Protein 5F9Q (pdb70)

B-factor: mean 35.07, std 14.52, range [15.56, 107.48]

Foldseek 3Di:
DKFWKAFADPVFCVVDVLWAFPVLLVVLCPQPQFPAKWFWAWDKWKDDDPFIDIEIEIATAPRVVPDPWAFDDFDDDDNVCLVVQDLEDEWEPCCCRHPNPDDQAQPWMADPNRTHGYGTYTDDPGTYYTHNVCCVGVVDRTTNIMMTDGPDPVCCVVSQARSQVVRCVVVVTDRGMHTD

N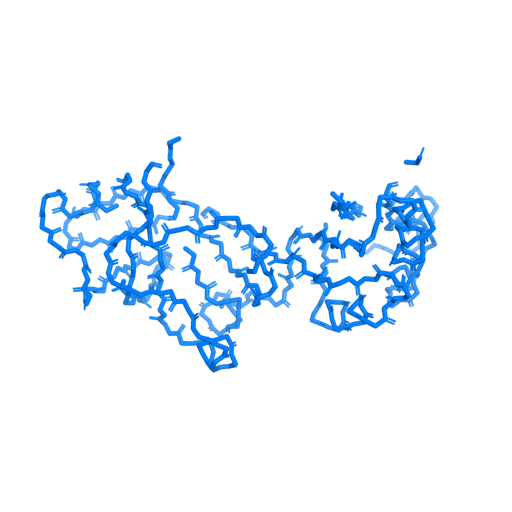earest PDB structures (foldseek):
  5f9q-assembly1_A  TM=1.002E+00  e=6.510E-38  Bacillus amyloliquefaciens
  3ftj-assembly1_A  TM=8.272E-01  e=1.492E-13  Aggregatibacter actinomycetemcomitans
  5c59-assembly4_D  TM=5.431E-01  e=1.310E-11  Escherichia coli 536
  5lj7-assembly1_B  TM=6.815E-01  e=2.067E-10  Aggregatibacter actinomycetemcomitans
  5c59-assembly6_F  TM=6.128E-01  e=1.929E-08  Escherichia coli 536

Secondary structure (DSSP, 8-state):
-EEEEB---HHHHTT----B-HHHHHHHHTSTTEEEEEEEEEE--EEETTEEE---EEEE-TT---S---EEEE-PPPHHHHHHT-SEEEE----HHHHTTS--TTPEEEETTEEEEEEEEE-------EE---TTTT---SBSEEEEEESSGGGHHHHHHHHHHHHHHHHT-SS-SB--

Structure (mmCIF, N/CA/C/O backbone):
data_5F9Q
#
_entry.id   5F9Q
#
_cell.length_a   44.169
_cell.length_b   46.147
_cell.length_c   87.543
_cell.angle_alpha   90.00
_cell.angle_beta   90.00
_cell.angle_gamma   90.00
#
_symmetry.space_group_name_H-M   'P 21 21 21'
#
loop_
_entity.id
_entity.type
_entity.pdbx_description
1 polymer 'Macrolide export ATP-binding/permease protein YknZ'
2 water water
#
loop_
_atom_site.group_PDB
_atom_site.id
_atom_site.type_symbol
_atom_site.label_atom_id
_atom_site.label_alt_id
_atom_site.label_comp_id
_atom_site.label_asym_id
_atom_site.label_entity_id
_atom_site.label_seq_id
_atom_site.pdbx_PDB_ins_code
_atom_site.Cartn_x
_atom_site.Cartn_y
_atom_site.Cartn_z
_atom_site.occupancy
_atom_site.B_iso_or_equiv
_atom_site.auth_seq_id
_atom_site.auth_comp_id
_atom_site.auth_asym_id
_atom_site.auth_atom_id
_atom_site.pdbx_PDB_model_num
ATOM 1 N N . ASN A 1 1 ? 43.013 7.734 20.867 1.00 41.40 16 ASN A N 1
ATOM 2 C CA . ASN A 1 1 ? 43.619 8.633 21.837 1.00 38.12 16 ASN A CA 1
ATOM 3 C C . ASN A 1 1 ? 42.656 9.683 22.321 1.00 35.23 16 ASN A C 1
ATOM 4 O O . ASN A 1 1 ? 43.039 10.810 22.557 1.00 31.86 16 ASN A O 1
ATOM 9 N N . THR A 1 2 ? 41.399 9.317 22.449 1.00 28.39 17 THR A N 1
ATOM 10 C CA . THR A 1 2 ? 40.429 10.217 23.008 1.00 34.84 17 THR A CA 1
ATOM 11 C C . THR A 1 2 ? 39.936 9.640 24.320 1.00 36.31 17 THR A C 1
ATOM 12 O O . THR A 1 2 ? 39.936 8.427 24.487 1.00 35.13 17 THR A O 1
ATOM 16 N N . ILE A 1 3 ? 39.524 10.482 25.262 1.00 31.45 18 ILE A N 1
ATOM 17 C CA . ILE A 1 3 ? 38.851 9.929 26.421 1.00 27.70 18 ILE A CA 1
ATOM 18 C C . ILE A 1 3 ? 37.699 10.823 26.814 1.00 24.88 18 ILE A C 1
ATOM 19 O O . ILE A 1 3 ? 37.790 12.041 26.759 1.00 27.78 18 ILE A O 1
ATOM 24 N N . GLU A 1 4 ? 36.574 10.199 27.129 1.00 21.13 19 GLU A N 1
ATOM 25 C CA . GLU A 1 4 ? 35.383 10.942 27.444 1.00 20.31 19 GLU A CA 1
ATOM 26 C C . GLU A 1 4 ? 35.335 11.305 28.927 1.00 18.95 19 GLU A C 1
ATOM 27 O O . GLU A 1 4 ? 35.809 10.558 29.792 1.00 21.46 19 GLU A O 1
ATOM 33 N N . LEU A 1 5 ? 34.731 12.452 29.202 1.00 18.10 20 LEU A N 1
ATOM 34 C CA . LEU A 1 5 ? 34.548 12.932 30.552 1.00 19.29 20 LEU A CA 1
ATOM 35 C C . LEU A 1 5 ? 33.075 12.772 30.895 1.00 23.83 20 LEU A C 1
ATOM 36 O O . LEU A 1 5 ? 32.230 12.985 30.050 1.00 24.22 20 LEU A O 1
ATOM 41 N N . PHE A 1 6 ? 32.775 12.351 32.114 1.00 20.85 21 PHE A N 1
ATOM 42 C CA . PHE A 1 6 ? 31.398 12.137 32.514 1.00 20.39 21 PHE A CA 1
ATOM 43 C C . PHE A 1 6 ? 31.140 12.899 33.780 1.00 24.48 21 PHE A C 1
ATOM 44 O O . PHE A 1 6 ? 32.061 13.245 34.498 1.00 23.70 21 PHE A O 1
ATOM 52 N N . TYR A 1 7 ? 29.874 13.124 34.075 1.00 33.07 22 TYR A N 1
ATOM 53 C CA . TYR A 1 7 ? 29.502 13.810 35.294 1.00 30.58 22 TYR A CA 1
ATOM 54 C C . TYR A 1 7 ? 28.629 12.900 36.147 1.00 34.06 22 TYR A C 1
ATOM 55 O O . TYR A 1 7 ? 27.464 12.708 35.810 1.00 33.30 22 TYR A O 1
ATOM 72 N N . PRO A 1 9 ? 27.858 12.746 40.168 1.00 36.79 24 PRO A N 1
ATOM 73 C CA . PRO A 1 9 ? 28.060 13.222 41.540 1.00 39.96 24 PRO A CA 1
ATOM 74 C C . PRO A 1 9 ? 27.801 12.118 42.558 1.00 42.99 24 PRO A C 1
ATOM 75 O O . PRO A 1 9 ? 26.848 11.353 42.385 1.00 40.12 24 PRO A O 1
ATOM 79 N N . SER A 1 10 ? 28.646 12.033 43.587 1.00 45.51 25 SER A N 1
ATOM 80 C CA . SER A 1 10 ? 28.433 11.083 44.681 1.00 42.44 25 SER A CA 1
ATOM 81 C C . SER A 1 10 ? 27.344 11.585 45.624 1.00 44.03 25 SER A C 1
ATOM 82 O O . SER A 1 10 ? 26.848 12.704 45.478 1.00 42.78 25 SER A O 1
ATOM 85 N N . ASP A 1 11 ? 26.963 10.755 46.585 1.00 45.56 26 ASP A N 1
ATOM 86 C CA . ASP A 1 11 ? 25.980 11.161 47.579 1.00 50.32 26 ASP A CA 1
ATOM 87 C C . ASP A 1 11 ? 26.545 12.306 48.416 1.00 45.97 26 ASP A C 1
ATOM 88 O O . ASP A 1 11 ? 25.831 13.250 48.767 1.00 40.09 26 ASP A O 1
ATOM 93 N N . GLU A 1 12 ? 27.837 12.210 48.719 1.00 51.07 27 GLU A N 1
ATOM 94 C CA . GLU A 1 12 ? 28.560 13.277 49.394 1.00 56.81 27 GLU A CA 1
ATOM 95 C C . GLU A 1 12 ? 28.518 14.558 48.565 1.00 57.49 27 GLU A C 1
ATOM 96 O O . GLU A 1 12 ? 28.580 15.661 49.109 1.00 54.19 27 GLU A O 1
ATOM 102 N N . GLU A 1 13 ? 28.400 14.402 47.248 1.00 60.43 28 GLU A N 1
ATOM 103 C CA . GLU A 1 13 ? 28.371 15.541 46.336 1.00 61.03 28 GLU A CA 1
ATOM 104 C C . GLU A 1 13 ? 26.954 16.129 46.189 1.00 59.90 28 GLU A C 1
ATOM 105 O O . GLU A 1 13 ? 26.769 17.349 46.187 1.00 54.97 28 GLU A O 1
ATOM 111 N N . LEU A 1 14 ? 25.958 15.253 46.083 1.00 57.96 29 LEU A N 1
ATOM 112 C CA . LEU A 1 14 ? 24.573 15.674 45.890 1.00 59.95 29 LEU A CA 1
ATOM 113 C C . LEU A 1 14 ? 23.988 16.381 47.121 1.00 62.48 29 LEU A C 1
ATOM 114 O O . LEU A 1 14 ? 23.256 17.368 46.984 1.00 61.80 29 LEU A O 1
ATOM 119 N N . THR A 1 15 ?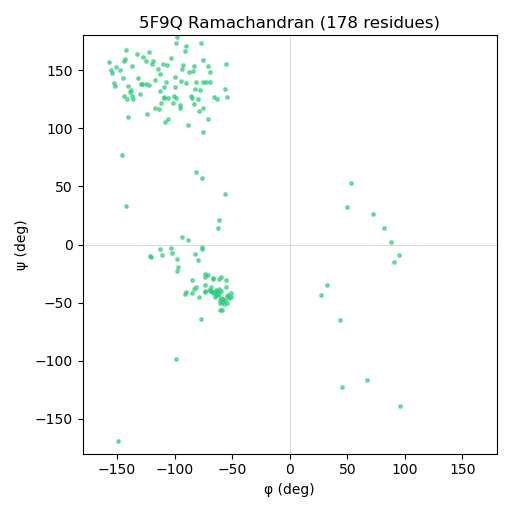 24.306 15.884 48.318 1.00 62.79 30 THR A N 1
ATOM 120 C CA . THR A 1 15 ? 23.773 16.467 49.557 1.00 66.18 30 THR A CA 1
ATOM 121 C C . THR A 1 15 ? 24.474 17.782 49.925 1.00 65.14 30 THR A C 1
ATOM 122 O O . THR A 1 15 ? 24.108 18.445 50.901 1.00 60.44 30 THR A O 1
ATOM 126 N N . ALA A 1 16 ? 25.482 18.154 49.143 1.00 69.83 31 ALA A N 1
ATOM 127 C CA . ALA A 1 16 ? 26.102 19.462 49.290 1.00 70.68 31 ALA A CA 1
ATOM 128 C C . ALA A 1 16 ? 25.514 20.454 48.287 1.00 73.19 31 ALA A C 1
ATOM 129 O O . ALA A 1 16 ? 25.616 21.664 48.492 1.00 74.66 31 ALA A O 1
ATOM 131 N N . ASN A 1 17 ? 24.882 19.938 47.225 1.00 82.37 32 ASN A N 1
ATOM 132 C CA . ASN A 1 17 ? 24.408 20.767 46.103 1.00 83.33 32 ASN A CA 1
ATOM 133 C C . ASN A 1 17 ? 23.106 20.323 45.410 1.00 83.52 32 ASN A C 1
ATOM 134 O O . ASN A 1 17 ? 23.149 19.758 44.311 1.00 82.70 32 ASN A O 1
ATOM 139 N N . PRO A 1 18 ? 21.944 20.584 46.036 1.00 78.09 33 PRO A N 1
ATOM 140 C CA . PRO A 1 18 ? 20.679 20.383 45.314 1.00 78.57 33 PRO A CA 1
ATOM 141 C C . PRO A 1 18 ? 20.398 21.492 44.285 1.00 78.43 33 PRO A C 1
ATOM 142 O O . PRO A 1 18 ? 20.698 21.364 43.090 1.00 76.56 33 PRO A O 1
ATOM 146 N N . ALA A 1 24 ? 24.618 16.049 33.514 1.00 59.64 39 ALA A N 1
ATOM 147 C CA . ALA A 1 24 ? 25.854 16.199 32.744 1.00 58.78 39 ALA A CA 1
ATOM 148 C C . ALA A 1 24 ? 25.900 17.546 32.035 1.00 53.59 39 ALA A C 1
ATOM 149 O O . ALA A 1 24 ? 25.194 17.782 31.050 1.00 56.94 39 ALA A O 1
ATOM 151 N N . SER A 1 25 ? 26.751 18.424 32.541 1.00 32.29 40 SER A N 1
ATOM 152 C CA . SER A 1 25 ? 26.810 19.771 32.042 1.00 35.76 40 SER A CA 1
ATOM 153 C C . SER A 1 25 ? 28.264 20.191 31.890 1.00 31.67 40 SER A C 1
ATOM 154 O O . SER A 1 25 ? 29.049 20.038 32.819 1.00 30.36 40 SER A O 1
ATOM 157 N N . PHE A 1 26 ? 28.629 20.689 30.715 1.00 26.10 41 PHE A N 1
ATOM 158 C CA . PHE A 1 26 ? 29.968 21.247 30.515 1.00 23.66 41 PHE A CA 1
ATOM 159 C C . PHE A 1 26 ? 29.788 22.602 29.875 1.00 26.62 41 PHE A C 1
ATOM 160 O O . PHE A 1 26 ? 29.064 22.721 28.895 1.00 27.18 41 PHE A O 1
ATOM 168 N N . THR A 1 27 ? 30.431 23.619 30.440 1.00 30.57 42 THR A N 1
ATOM 169 C CA . THR A 1 27 ? 30.260 25.006 29.999 1.00 27.26 42 THR A CA 1
ATOM 170 C C . THR A 1 27 ? 31.269 25.372 28.920 1.00 29.10 42 THR A C 1
ATOM 171 O O . THR A 1 27 ? 32.202 24.620 28.664 1.00 28.78 42 THR A O 1
ATOM 175 N N . GLU A 1 28 ? 31.100 26.534 28.300 1.00 29.68 43 GLU A N 1
ATOM 176 C CA . GLU A 1 28 ? 32.111 27.044 27.380 1.00 33.60 43 GLU A CA 1
ATOM 177 C C . GLU A 1 28 ? 33.436 27.265 28.110 1.00 28.08 43 GLU A C 1
ATOM 178 O O . GLU A 1 28 ? 34.494 26.932 27.587 1.00 27.04 43 GLU A O 1
ATOM 184 N N . GLU A 1 29 ? 33.368 27.810 29.319 1.00 24.26 44 GLU A N 1
ATOM 185 C CA . GLU A 1 29 ? 34.566 27.965 30.138 1.00 27.36 44 GLU A CA 1
ATOM 186 C C . GLU A 1 29 ? 35.275 26.621 30.257 1.00 28.79 44 GLU A C 1
ATOM 187 O O . GLU A 1 29 ? 36.490 26.547 30.101 1.00 30.99 44 GLU A O 1
ATOM 193 N N . ASP A 1 30 ? 34.505 25.558 30.491 1.00 27.16 45 ASP A N 1
ATOM 194 C CA . ASP A 1 30 ? 35.066 24.212 30.603 1.00 20.08 45 ASP A CA 1
ATOM 195 C C . ASP A 1 30 ? 35.818 23.791 29.328 1.00 23.63 45 ASP A C 1
ATOM 196 O O . ASP A 1 30 ? 37.001 23.431 29.372 1.00 25.24 45 ASP A O 1
ATOM 201 N N . ILE A 1 31 ? 35.121 23.826 28.200 1.00 28.58 46 ILE A N 1
ATOM 202 C CA . ILE A 1 31 ? 35.710 23.485 26.907 1.00 26.78 46 ILE A CA 1
ATOM 203 C C . ILE A 1 31 ? 37.014 24.263 26.663 1.00 25.55 46 ILE A C 1
ATOM 204 O O . ILE A 1 31 ? 37.998 23.691 26.187 1.00 26.79 46 ILE A O 1
ATOM 209 N N . ASN A 1 32 ? 37.033 25.547 27.020 1.00 24.91 47 ASN A N 1
ATOM 210 C CA . ASN A 1 32 ? 38.210 26.383 26.789 1.00 25.09 47 ASN A CA 1
ATOM 211 C C . ASN A 1 32 ? 39.326 26.038 27.753 1.00 25.90 47 ASN A C 1
ATOM 212 O O . ASN A 1 32 ? 40.490 26.007 27.363 1.00 27.03 47 ASN A O 1
ATOM 217 N N . GLY A 1 33 ? 38.980 25.784 29.014 1.00 23.11 48 GLY A N 1
ATOM 218 C CA . GLY A 1 33 ? 39.970 25.325 29.989 1.00 23.97 48 GLY A CA 1
ATOM 219 C C . GLY A 1 33 ? 40.681 24.034 29.593 1.00 32.09 48 GLY A C 1
ATOM 220 O O . GLY A 1 33 ? 41.908 23.932 29.684 1.00 30.08 48 GLY A O 1
ATOM 221 N N . LEU A 1 34 ? 39.898 23.049 29.152 1.00 27.14 49 LEU A N 1
ATOM 222 C CA . LEU A 1 34 ? 40.410 21.748 28.763 1.00 24.39 49 LEU A CA 1
ATOM 223 C C . LEU A 1 34 ? 41.498 21.836 27.690 1.00 25.38 49 LEU A C 1
ATOM 224 O O . LEU A 1 34 ? 42.452 21.067 27.689 1.00 23.15 49 LEU A O 1
ATOM 229 N N . LYS A 1 35 ? 41.332 22.785 26.773 1.00 28.15 50 LYS A N 1
ATOM 230 C CA . LYS A 1 35 ? 42.237 22.940 25.641 1.00 31.76 50 LYS A CA 1
ATOM 231 C C . LYS A 1 35 ? 43.644 23.243 26.145 1.00 34.26 50 LYS A C 1
ATOM 232 O O . LYS A 1 35 ? 44.637 22.871 25.525 1.00 35.78 50 LYS A O 1
ATOM 238 N N . GLY A 1 36 ? 43.721 23.901 27.298 1.00 28.46 51 GLY A N 1
ATOM 239 C CA . GLY A 1 36 ? 45.001 24.232 27.889 1.00 32.69 51 GLY A CA 1
ATOM 240 C C . GLY A 1 36 ? 45.523 23.227 28.902 1.00 31.53 51 GLY A C 1
ATOM 241 O O . GLY A 1 36 ? 46.529 23.484 29.554 1.00 32.41 51 GLY A O 1
ATOM 242 N N . VAL A 1 37 ? 44.845 22.092 29.053 1.00 23.97 52 VAL A N 1
ATOM 243 C CA . VAL A 1 37 ? 45.335 21.068 29.953 1.00 22.45 52 VAL A CA 1
ATOM 244 C C . VAL A 1 37 ? 46.502 20.374 29.266 1.00 28.42 52 VAL A C 1
ATOM 245 O O . VAL A 1 37 ? 46.463 20.139 28.059 1.00 29.61 52 VAL A O 1
ATOM 249 N N . ASP A 1 38 ? 47.543 20.069 30.032 1.00 31.30 53 ASP A N 1
ATOM 250 C CA . ASP A 1 38 ? 48.715 19.384 29.502 1.00 35.67 53 ASP A CA 1
ATOM 251 C C . ASP A 1 38 ? 48.314 18.076 28.793 1.00 33.60 53 ASP A C 1
ATOM 252 O O . ASP A 1 38 ? 47.608 17.248 29.362 1.00 28.98 53 ASP A O 1
ATOM 257 N N . GLY A 1 39 ? 48.753 17.912 27.549 1.00 26.38 54 GLY A N 1
ATOM 258 C CA . GLY A 1 39 ? 48.526 16.687 26.803 1.00 29.43 54 GLY A CA 1
ATOM 259 C C . GLY A 1 39 ? 47.297 16.732 25.908 1.00 29.71 54 GLY A C 1
ATOM 260 O O . GLY A 1 39 ? 47.067 15.824 25.091 1.00 28.63 54 GLY A O 1
ATOM 261 N N . VAL A 1 40 ? 46.505 17.789 26.057 1.00 26.65 55 VAL A N 1
ATOM 262 C CA . VAL A 1 40 ? 45.294 17.924 25.264 1.00 23.11 55 VAL A CA 1
ATOM 263 C C . VAL A 1 40 ? 45.640 18.522 23.907 1.00 27.51 55 VAL A C 1
ATOM 264 O O . VAL A 1 40 ? 46.198 19.620 23.809 1.00 25.79 55 VAL A O 1
ATOM 268 N N . LYS A 1 41 ? 45.315 17.767 22.869 1.00 27.93 56 LYS A N 1
ATOM 269 C CA . LYS A 1 41 ? 45.492 18.200 21.496 1.00 29.52 56 LYS A CA 1
ATOM 270 C C . LYS A 1 41 ? 44.238 18.905 21.028 1.00 30.53 56 LYS A C 1
ATOM 271 O O . LYS A 1 41 ? 44.294 19.932 20.342 1.00 31.74 56 LYS A O 1
ATOM 277 N N . GLN A 1 42 ? 43.095 18.345 21.409 1.00 29.99 57 GLN A N 1
ATOM 278 C CA . GLN A 1 42 ? 41.819 18.853 20.936 1.00 32.65 57 GLN A CA 1
ATOM 279 C C . GLN A 1 42 ? 40.684 18.525 21.903 1.00 31.59 57 GLN A C 1
ATOM 280 O O . GLN A 1 42 ? 40.747 17.532 22.615 1.00 29.56 57 GLN A O 1
ATOM 286 N N . VAL A 1 43 ? 39.666 19.382 21.933 1.00 23.04 58 VAL A N 1
ATOM 287 C CA . VAL A 1 43 ? 38.465 19.157 22.718 1.00 19.62 58 VAL A CA 1
ATOM 288 C C . VAL A 1 43 ? 37.266 18.847 21.808 1.00 22.71 58 VAL A C 1
ATOM 289 O O . VAL A 1 43 ? 36.946 19.606 20.892 1.00 28.32 58 VAL A O 1
ATOM 293 N N . VAL A 1 44 ? 36.602 17.730 22.082 1.00 27.50 59 VAL A N 1
ATOM 294 C CA . VAL A 1 44 ? 35.479 17.262 21.282 1.00 26.67 59 VAL A CA 1
ATOM 295 C C . VAL A 1 44 ? 34.185 17.454 22.068 1.00 23.61 59 VAL A C 1
ATOM 296 O O . VAL A 1 44 ? 33.905 16.719 23.014 1.00 27.22 59 VAL A O 1
ATOM 300 N N . ALA A 1 45 ? 33.399 18.448 21.678 1.00 22.22 60 ALA A N 1
ATOM 301 C CA . ALA A 1 45 ? 32.258 18.844 22.485 1.00 20.53 60 ALA A CA 1
ATOM 302 C C . ALA A 1 45 ? 30.967 18.922 21.685 1.00 21.07 60 ALA A C 1
ATOM 303 O O . ALA A 1 45 ? 30.959 19.389 20.555 1.00 19.93 60 ALA A O 1
ATOM 305 N N . SER A 1 46 ? 29.877 18.437 22.276 1.00 22.59 61 SER A N 1
ATOM 306 C CA . SER A 1 46 ? 28.572 18.514 21.638 1.00 20.94 61 SER A CA 1
ATOM 307 C C . SER A 1 46 ? 27.402 18.593 22.625 1.00 20.26 61 SER A C 1
ATOM 308 O O . SER A 1 46 ? 27.465 18.157 23.778 1.00 25.92 61 SER A O 1
ATOM 311 N N . ALA A 1 47 ? 26.340 19.209 22.138 1.00 21.00 62 ALA A N 1
ATOM 312 C CA . ALA A 1 47 ? 25.093 19.280 22.838 1.00 24.29 62 ALA A CA 1
ATOM 313 C C . ALA A 1 47 ? 24.130 18.550 21.946 1.00 25.04 62 ALA A C 1
ATOM 314 O O . ALA A 1 47 ? 23.929 18.955 20.800 1.00 18.58 62 ALA A O 1
ATOM 316 N N . VAL A 1 48 ? 23.585 17.451 22.460 1.00 20.28 63 VAL A N 1
ATOM 317 C CA . VAL A 1 48 ? 22.786 16.535 21.660 1.00 27.44 63 VAL A CA 1
ATOM 318 C C . VAL A 1 48 ? 21.340 16.657 22.089 1.00 27.28 63 VAL A C 1
ATOM 319 O O . VAL A 1 48 ? 21.036 16.561 23.272 1.00 26.07 63 VAL A O 1
ATOM 323 N N . LYS A 1 49 ? 20.442 16.888 21.144 1.00 28.47 64 LYS A N 1
ATOM 324 C CA . LYS A 1 49 ? 19.041 16.991 21.503 1.00 29.90 64 LYS A CA 1
ATOM 325 C C . LYS A 1 49 ? 18.153 16.408 20.422 1.00 33.69 64 LYS A C 1
ATOM 326 O O . LYS A 1 49 ? 18.440 16.538 19.236 1.00 32.14 64 LYS A O 1
ATOM 332 N N . SER A 1 50 ? 17.075 15.758 20.846 1.00 35.81 65 SER A N 1
ATOM 333 C CA . SER A 1 50 ? 16.106 15.171 19.932 1.00 36.70 65 SER A CA 1
ATOM 334 C C . SER A 1 50 ? 14.985 16.155 19.674 1.00 30.55 65 SER A C 1
ATOM 335 O O . SER A 1 50 ? 14.556 16.852 20.581 1.00 37.34 65 SER A O 1
ATOM 346 N N . THR A 1 52 ? 11.778 17.366 16.295 1.00 31.07 67 THR A N 1
ATOM 347 C CA . THR A 1 52 ? 11.229 17.172 14.949 1.00 30.15 67 THR A CA 1
ATOM 348 C C . THR A 1 52 ? 11.872 18.159 13.983 1.00 32.63 67 THR A C 1
ATOM 349 O O . THR A 1 52 ? 12.153 19.292 14.366 1.00 35.61 67 THR A O 1
ATOM 353 N N . ALA A 1 53 ? 12.168 17.718 12.759 1.00 25.28 68 ALA A N 1
ATOM 354 C CA . ALA A 1 53 ? 12.613 18.628 11.714 1.00 26.68 68 ALA A CA 1
ATOM 355 C C . ALA A 1 53 ? 11.555 18.691 10.651 1.00 30.31 68 ALA A C 1
ATOM 356 O O . ALA A 1 53 ? 10.868 17.713 10.389 1.00 30.02 68 ALA A O 1
ATOM 358 N N . ARG A 1 54 ? 11.405 19.848 10.031 1.00 36.44 69 ARG A N 1
ATOM 359 C CA 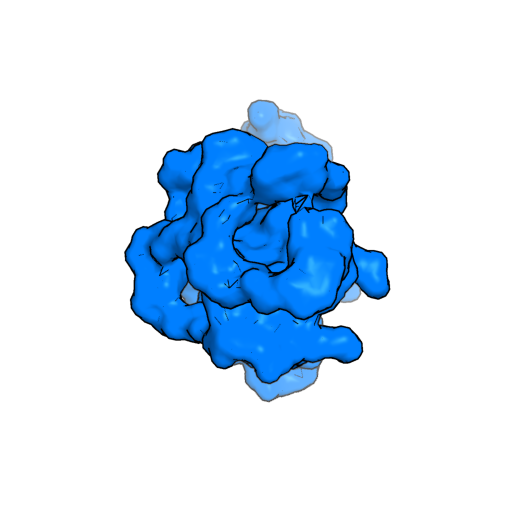. ARG A 1 54 ? 10.311 20.020 9.092 1.00 37.85 69 ARG A CA 1
ATOM 360 C C . ARG A 1 54 ? 10.733 20.758 7.838 1.00 37.65 69 ARG A C 1
ATOM 361 O O . ARG A 1 54 ? 11.401 21.781 7.911 1.00 39.56 69 ARG A O 1
ATOM 369 N N . TYR A 1 55 ? 10.354 20.226 6.686 1.00 31.98 70 TYR A N 1
ATOM 370 C CA . TYR A 1 55 ? 10.516 20.947 5.430 1.00 32.53 70 TYR A CA 1
ATOM 371 C C . TYR A 1 55 ? 9.237 20.777 4.631 1.00 31.94 70 TYR A C 1
ATOM 372 O O . TYR A 1 55 ? 8.798 19.650 4.380 1.00 31.95 70 TYR A O 1
ATOM 381 N N . HIS A 1 56 ? 8.644 21.895 4.240 1.00 34.29 71 HIS A N 1
ATOM 382 C CA . HIS A 1 56 ? 7.332 21.887 3.587 1.00 38.56 71 HIS A CA 1
ATOM 383 C C . HIS A 1 56 ? 6.348 20.966 4.300 1.00 37.40 71 HIS A C 1
ATOM 384 O O . HIS A 1 56 ? 6.097 21.118 5.498 1.00 36.38 71 HIS A O 1
ATOM 391 N N . GLU A 1 57 ? 5.808 20.001 3.563 1.00 55.26 72 GLU A N 1
ATOM 392 C CA . GLU A 1 57 ? 4.846 19.067 4.136 1.00 60.47 72 GLU A CA 1
ATOM 393 C C . GLU A 1 57 ? 5.476 17.824 4.781 1.00 61.45 72 GLU A C 1
ATOM 394 O O . GLU A 1 57 ? 4.761 16.944 5.255 1.00 66.14 72 GLU A O 1
ATOM 400 N N . GLU A 1 58 ? 6.802 17.761 4.833 1.00 52.60 73 GLU A N 1
ATOM 401 C CA . GLU A 1 58 ? 7.476 16.586 5.385 1.00 53.42 73 GLU A CA 1
ATOM 402 C C . GLU A 1 58 ? 7.935 16.805 6.835 1.00 51.72 73 GLU A C 1
ATOM 403 O O . GLU A 1 58 ? 8.470 17.864 7.163 1.00 46.23 73 GLU A O 1
ATOM 409 N N . ASP A 1 59 ? 7.706 15.805 7.688 1.00 56.62 74 ASP A N 1
ATOM 410 C CA . ASP A 1 59 ? 8.241 15.768 9.058 1.00 53.64 74 ASP A CA 1
ATOM 411 C C . ASP A 1 59 ? 9.027 14.484 9.317 1.00 50.49 74 ASP A C 1
ATOM 412 O O . ASP A 1 59 ? 8.608 13.396 8.919 1.00 52.85 74 ASP A O 1
ATOM 417 N N . THR A 1 60 ? 10.157 14.615 9.999 1.00 34.06 75 THR A N 1
ATOM 418 C CA . THR A 1 60 ? 10.854 13.466 10.542 1.00 31.85 75 THR A CA 1
ATOM 419 C C . THR A 1 60 ? 11.460 13.861 11.864 1.00 34.37 75 THR A C 1
ATOM 420 O O . THR A 1 60 ? 11.680 15.039 12.145 1.00 37.97 75 THR A O 1
ATOM 424 N N . ASP A 1 61 ? 11.720 12.867 12.690 1.00 33.07 76 ASP A N 1
ATOM 425 C CA . ASP A 1 61 ? 12.373 13.118 13.950 1.00 36.15 76 ASP A CA 1
ATOM 426 C C . ASP A 1 61 ? 13.857 13.006 13.744 1.00 34.45 76 ASP A C 1
ATOM 427 O O . ASP A 1 61 ? 14.326 12.138 13.017 1.00 34.44 76 ASP A O 1
ATOM 432 N N . ILE A 1 62 ? 14.595 13.913 14.361 1.00 26.44 77 ILE A N 1
ATOM 433 C CA . ILE A 1 62 ? 16.024 13.978 14.143 1.00 25.68 77 ILE A CA 1
ATOM 434 C C . ILE A 1 62 ? 16.830 14.092 15.433 1.00 26.43 77 ILE A C 1
ATOM 435 O O . ILE A 1 62 ? 16.308 14.412 16.508 1.00 20.65 77 ILE A O 1
ATOM 440 N N . THR A 1 63 ? 18.118 13.825 15.308 1.00 20.90 78 THR A N 1
ATOM 441 C CA . THR A 1 63 ? 19.065 14.209 16.341 1.00 25.23 78 THR A CA 1
ATOM 442 C C . THR A 1 63 ? 19.751 15.485 15.869 1.00 22.10 78 THR A C 1
ATOM 443 O O . THR A 1 63 ? 20.231 15.554 14.752 1.00 22.44 78 THR A O 1
ATOM 447 N N . LEU A 1 64 ? 19.750 16.505 16.704 1.00 22.69 79 LEU A N 1
ATOM 448 C CA . LEU A 1 64 ? 20.444 17.746 16.395 1.00 21.82 79 LEU A CA 1
ATOM 449 C C . LEU A 1 64 ? 21.701 17.807 17.253 1.00 25.49 79 LEU A C 1
ATOM 450 O O . LEU A 1 64 ? 21.611 17.662 18.473 1.00 25.08 79 LEU A O 1
ATOM 455 N N . ASN A 1 65 ? 22.866 17.997 16.635 1.00 24.40 80 ASN A N 1
ATOM 456 C CA . ASN A 1 65 ? 24.107 18.108 17.397 1.00 26.00 80 ASN A CA 1
ATOM 457 C C . ASN A 1 65 ? 24.704 19.506 17.282 1.00 24.85 80 ASN A C 1
ATOM 458 O O . ASN A 1 65 ? 25.097 19.939 16.198 1.00 25.00 80 ASN A O 1
ATOM 463 N N . GLY A 1 66 ? 24.799 20.210 18.399 1.00 23.07 81 GLY A N 1
ATOM 464 C CA . GLY A 1 66 ? 25.461 21.498 18.375 1.00 21.02 81 GLY A CA 1
ATOM 465 C C . GLY A 1 66 ? 26.877 21.221 18.808 1.00 22.62 81 GLY A C 1
ATOM 466 O O . GLY A 1 66 ? 27.110 20.748 19.924 1.00 22.06 81 GLY A O 1
ATOM 467 N N . ILE A 1 67 ? 27.831 21.490 17.930 1.00 23.25 82 ILE A N 1
ATOM 468 C CA . ILE A 1 67 ? 29.203 21.072 18.191 1.00 23.59 82 ILE A CA 1
ATOM 469 C C . ILE A 1 67 ? 30.178 22.227 18.181 1.00 20.26 82 ILE A C 1
ATOM 470 O O . ILE A 1 67 ? 29.851 23.300 17.702 1.00 22.01 82 ILE A O 1
ATOM 475 N N . ASN A 1 68 ? 31.382 21.983 18.696 1.00 21.39 83 ASN A N 1
ATOM 476 C CA . ASN A 1 68 ? 32.469 22.960 18.640 1.00 20.14 83 ASN A CA 1
ATOM 477 C C . ASN A 1 68 ? 33.382 22.624 17.459 1.00 18.79 83 ASN A C 1
ATOM 478 O O . ASN A 1 68 ? 33.141 21.660 16.728 1.00 18.67 83 ASN A O 1
ATOM 483 N N . SER A 1 69 ? 34.406 23.433 17.258 1.00 21.92 84 SER A N 1
ATOM 484 C CA . SER A 1 69 ? 35.256 23.297 16.079 1.00 24.26 84 SER A CA 1
ATOM 485 C C . SER A 1 69 ? 36.169 22.087 16.184 1.00 26.56 84 SER A C 1
ATOM 486 O O . SER A 1 69 ? 36.627 21.543 15.180 1.00 33.61 84 SER A O 1
ATOM 489 N N . GLY A 1 70 ? 36.458 21.684 17.410 1.00 31.47 85 GLY A N 1
ATOM 490 C CA . GLY A 1 70 ? 37.304 20.525 17.636 1.00 36.87 85 GLY A CA 1
ATOM 491 C C . GLY A 1 70 ? 36.627 19.215 17.273 1.00 35.37 85 GLY A C 1
ATOM 492 O O . GLY A 1 70 ? 37.283 18.235 16.939 1.00 36.85 85 GLY A O 1
ATOM 493 N N . TYR A 1 71 ? 35.303 19.209 17.341 1.00 31.73 86 TYR A N 1
ATOM 494 C CA . TYR A 1 71 ? 34.512 18.010 17.120 1.00 25.45 86 TYR A CA 1
ATOM 495 C C . TYR A 1 71 ? 34.707 17.475 15.710 1.00 30.47 86 TYR A C 1
ATOM 496 O O . TYR A 1 71 ? 34.892 16.269 15.504 1.00 25.32 86 TYR A O 1
ATOM 513 N N . ASP A 1 73 ? 37.131 18.382 13.622 1.00 63.00 88 ASP A N 1
ATOM 514 C CA . ASP A 1 73 ? 38.548 18.066 13.578 1.00 65.04 88 ASP A CA 1
ATOM 515 C C . ASP A 1 73 ? 38.762 16.580 13.856 1.00 64.79 88 ASP A C 1
ATOM 516 O O . ASP A 1 73 ? 39.182 15.826 12.982 1.00 65.45 88 ASP A O 1
ATOM 521 N N . VAL A 1 74 ? 38.415 16.175 15.072 1.00 46.67 89 VAL A N 1
ATOM 522 C CA . VAL A 1 74 ? 38.680 14.837 15.583 1.00 40.11 89 VAL A CA 1
ATOM 523 C C . VAL A 1 74 ? 37.788 13.772 14.979 1.00 42.39 89 VAL A C 1
ATOM 524 O O . VAL A 1 74 ? 38.233 12.663 14.693 1.00 43.98 89 VAL A O 1
ATOM 528 N N . LYS A 1 75 ? 36.515 14.096 14.811 1.00 49.01 90 LYS A N 1
ATOM 529 C CA . LYS A 1 75 ? 35.595 13.152 14.214 1.00 50.74 90 LYS A CA 1
ATOM 530 C C . LYS A 1 75 ? 35.824 13.152 12.712 1.00 56.60 90 LYS A C 1
ATOM 531 O O . LYS A 1 75 ? 35.905 14.205 12.081 1.00 58.24 90 LYS A O 1
ATOM 537 N N . LYS A 1 76 ? 35.923 11.964 12.136 1.00 70.35 91 LYS A N 1
ATOM 538 C CA . LYS A 1 76 ? 36.169 11.841 10.708 1.00 74.82 91 LYS A CA 1
ATOM 539 C C . LYS A 1 76 ? 34.885 12.143 9.950 1.00 71.65 91 LYS A C 1
ATOM 540 O O . LYS A 1 76 ? 34.405 11.311 9.180 1.00 71.64 91 LYS A O 1
ATOM 546 N N . LEU A 1 77 ? 34.328 13.332 10.175 1.00 62.57 92 LEU A N 1
ATOM 547 C CA . LEU A 1 77 ? 33.076 13.696 9.532 1.00 62.95 92 LEU A CA 1
ATOM 548 C C . LEU A 1 77 ? 33.325 14.262 8.140 1.00 58.16 92 LEU A C 1
ATOM 549 O O . LEU A 1 77 ? 34.073 15.215 7.950 1.00 60.49 92 LEU A O 1
ATOM 554 N N . ASP A 1 78 ? 32.650 13.657 7.177 1.00 41.46 93 ASP A N 1
ATOM 555 C CA . ASP A 1 78 ? 32.978 13.796 5.777 1.00 39.06 93 ASP A CA 1
ATOM 556 C C . ASP A 1 78 ? 31.774 14.296 4.973 1.00 35.01 93 ASP A C 1
ATOM 557 O O . ASP A 1 78 ? 30.765 13.594 4.834 1.00 33.87 93 ASP A O 1
ATOM 562 N N . VAL A 1 79 ? 31.870 15.514 4.453 1.00 25.71 94 VAL A N 1
ATOM 563 C CA . VAL A 1 79 ? 30.773 16.110 3.692 1.00 28.63 94 VAL A CA 1
ATOM 564 C C . VAL A 1 79 ? 30.872 15.670 2.229 1.00 32.43 94 VAL A C 1
ATOM 565 O O . VAL A 1 79 ? 31.927 15.816 1.617 1.00 29.29 94 VAL A O 1
ATOM 569 N N . GLN A 1 80 ? 29.784 15.142 1.665 1.00 33.04 95 GLN A N 1
ATOM 570 C CA . GLN A 1 80 ? 29.810 14.671 0.276 1.00 32.82 95 GLN A CA 1
ATOM 571 C C . GLN A 1 80 ? 29.410 15.737 -0.738 1.00 34.77 95 GLN A C 1
ATOM 572 O O . GLN A 1 80 ? 30.018 15.844 -1.814 1.00 36.92 95 GLN A O 1
ATOM 578 N N . ASP A 1 81 ? 28.359 16.491 -0.414 1.00 23.33 96 ASP A N 1
ATOM 579 C CA . ASP A 1 81 ? 27.939 17.616 -1.253 1.00 29.43 96 ASP A CA 1
ATOM 580 C C . ASP A 1 81 ? 27.801 18.884 -0.425 1.00 27.55 96 ASP A C 1
ATOM 581 O O . ASP A 1 81 ? 27.273 18.840 0.680 1.00 29.06 96 ASP A O 1
ATOM 586 N N . GLY A 1 82 ? 28.270 20.005 -0.963 1.00 29.01 97 GLY A N 1
ATOM 587 C CA . GLY A 1 82 ? 28.214 21.257 -0.237 1.00 29.37 97 GLY A CA 1
ATOM 588 C C . GLY A 1 82 ? 29.523 21.502 0.469 1.00 28.90 97 GLY A C 1
ATOM 589 O O . GLY A 1 82 ? 30.590 21.240 -0.087 1.00 31.38 97 GLY A O 1
ATOM 590 N N . ARG A 1 83 ? 29.452 21.995 1.700 1.00 22.21 98 ARG A N 1
ATOM 591 C CA . ARG A 1 83 ? 30.660 22.337 2.421 1.00 22.66 98 ARG A CA 1
ATOM 592 C C . ARG A 1 83 ? 30.571 21.992 3.910 1.00 21.42 98 ARG A C 1
ATOM 593 O O . ARG A 1 83 ? 29.504 21.712 4.448 1.00 23.26 98 ARG A O 1
ATOM 601 N N . THR A 1 84 ? 31.711 22.042 4.571 1.00 20.77 99 THR A N 1
ATOM 602 C CA . THR A 1 84 ? 31.734 21.847 6.002 1.00 25.17 99 THR A CA 1
ATOM 603 C C . THR A 1 84 ? 31.794 23.206 6.680 1.00 25.61 99 THR A C 1
ATOM 604 O O . THR A 1 84 ? 31.907 24.231 6.009 1.00 29.46 99 THR A O 1
ATOM 608 N N . PHE A 1 85 ? 31.681 23.226 8.003 1.00 27.63 100 PHE A N 1
ATOM 609 C CA . PHE A 1 85 ? 31.748 24.484 8.741 1.00 24.45 100 PHE A CA 1
ATOM 610 C C . PHE A 1 85 ? 33.125 25.111 8.724 1.00 29.92 100 PHE A C 1
ATOM 611 O O . PHE A 1 85 ? 34.135 24.410 8.706 1.00 31.18 100 PHE A O 1
ATOM 619 N N . THR A 1 86 ? 33.152 26.439 8.769 1.00 30.96 101 THR A N 1
ATOM 620 C CA . THR A 1 86 ? 34.384 27.177 8.975 1.00 31.01 101 THR A CA 1
ATOM 621 C C . THR A 1 86 ? 34.428 27.662 10.408 1.00 29.82 101 THR A C 1
ATOM 622 O O . THR A 1 86 ? 33.394 27.776 11.046 1.00 31.77 101 THR A O 1
ATOM 626 N N . ASP A 1 87 ? 35.618 27.996 10.888 1.00 36.68 102 ASP A N 1
ATOM 627 C CA . ASP A 1 87 ? 35.781 28.536 12.234 1.00 33.66 102 ASP A CA 1
ATOM 628 C C . ASP A 1 87 ? 34.902 29.780 12.449 1.00 33.04 102 ASP A C 1
ATOM 629 O O . ASP A 1 87 ? 34.382 30.002 13.539 1.00 32.22 102 ASP A O 1
ATOM 634 N N . ASN A 1 88 ? 34.640 30.551 11.405 1.00 33.26 103 ASN A N 1
ATOM 635 C CA . ASN A 1 88 ? 33.714 31.661 11.588 1.00 35.79 103 ASN A CA 1
ATOM 636 C C . ASN A 1 88 ? 32.248 31.232 11.710 1.00 32.97 103 ASN A C 1
ATOM 637 O O . ASN A 1 88 ? 31.455 31.907 12.388 1.00 31.62 103 ASN A O 1
ATOM 642 N N . ASP A 1 89 ? 31.875 30.106 11.103 1.00 23.06 104 ASP A N 1
ATOM 643 C CA . ASP A 1 89 ? 30.537 29.589 11.347 1.00 22.06 104 ASP A CA 1
ATOM 644 C C . ASP A 1 89 ? 30.337 29.302 12.841 1.00 22.71 104 ASP A C 1
ATOM 645 O O . ASP A 1 89 ? 29.260 29.562 13.385 1.00 25.79 104 ASP A O 1
ATOM 650 N N . PHE A 1 90 ? 31.363 28.754 13.495 1.00 22.09 105 PHE A N 1
ATOM 651 C CA . PHE A 1 90 ? 31.295 28.465 14.934 1.00 23.27 105 PHE A CA 1
ATOM 652 C C . PHE A 1 90 ? 31.293 29.726 15.775 1.00 26.66 105 PHE A C 1
ATOM 653 O O . PHE A 1 90 ? 30.583 29.816 16.774 1.00 26.77 105 PHE A O 1
ATOM 661 N N . LEU A 1 91 ? 32.091 30.698 15.349 1.00 34.74 106 LEU A N 1
ATOM 662 C CA . LEU A 1 91 ? 32.194 31.975 16.033 1.00 35.04 106 LEU A CA 1
ATOM 663 C C . LEU A 1 91 ? 30.858 32.695 16.073 1.00 33.78 106 LEU A C 1
ATOM 664 O O . LEU A 1 91 ? 30.360 33.036 17.144 1.00 35.56 106 LEU A O 1
ATOM 669 N N . SER A 1 92 ? 30.274 32.909 14.898 1.00 26.80 107 SER A N 1
ATOM 670 C CA . SER A 1 92 ? 29.043 33.675 14.772 1.00 26.55 107 SER A CA 1
ATOM 671 C C . SER A 1 92 ? 27.785 32.854 15.051 1.00 31.26 107 SER A C 1
ATOM 672 O O . SER A 1 92 ? 26.672 33.387 15.082 1.00 27.90 107 SER A O 1
ATOM 675 N N . GLY A 1 93 ? 27.955 31.547 15.199 1.00 25.58 108 GLY A N 1
ATOM 676 C CA . GLY A 1 93 ? 26.810 30.667 15.337 1.00 21.52 108 GLY A CA 1
ATOM 677 C C . GLY A 1 93 ? 25.798 30.834 14.217 1.00 23.73 108 GLY A C 1
ATOM 678 O O . GLY A 1 93 ? 24.620 31.058 14.483 1.00 24.77 108 GLY A O 1
ATOM 679 N N . LYS A 1 94 ? 26.258 30.748 12.968 1.00 31.59 109 LYS A N 1
ATOM 680 C CA . LYS A 1 94 ? 25.362 30.869 11.811 1.00 32.72 109 LYS A CA 1
ATOM 681 C C . LYS A 1 94 ? 24.222 29.847 11.889 1.00 28.54 109 LYS A C 1
ATOM 682 O O . LYS A 1 94 ? 24.357 28.800 12.524 1.00 28.08 109 LYS A O 1
ATOM 688 N N . ARG A 1 95 ? 23.108 30.157 11.234 1.00 22.43 110 ARG A N 1
ATOM 689 C CA . ARG A 1 95 ? 22.017 29.219 11.092 1.00 23.87 110 ARG A CA 1
ATOM 690 C C . ARG A 1 95 ? 22.336 28.267 9.950 1.00 28.73 110 ARG A C 1
ATOM 691 O O . ARG A 1 95 ? 21.640 28.236 8.950 1.00 28.16 110 ARG A O 1
ATOM 699 N N . ALA A 1 96 ? 23.409 27.503 10.108 1.00 25.25 111 ALA A N 1
ATOM 700 C CA . ALA A 1 96 ? 23.877 26.599 9.076 1.00 21.37 111 ALA A CA 1
ATOM 701 C C . ALA A 1 96 ? 23.919 25.173 9.620 1.00 24.45 111 ALA A C 1
ATOM 702 O O . ALA A 1 96 ? 24.374 24.964 10.751 1.00 22.90 111 ALA A O 1
ATOM 704 N N . GLY A 1 97 ? 23.467 24.205 8.820 1.00 20.49 112 GLY A N 1
ATOM 705 C CA . GLY A 1 97 ? 23.397 22.818 9.258 1.00 18.92 112 GLY A CA 1
ATOM 706 C C . GLY A 1 97 ? 23.987 21.856 8.246 1.00 20.02 112 GLY A C 1
ATOM 707 O O . GLY A 1 97 ? 23.859 22.065 7.038 1.00 22.79 112 GLY A O 1
ATOM 708 N N . ILE A 1 98 ? 24.650 20.815 8.744 1.00 20.36 113 ILE A N 1
ATOM 709 C CA . ILE A 1 98 ? 25.139 19.718 7.913 1.00 22.24 113 ILE A CA 1
ATOM 710 C C . ILE A 1 98 ? 24.340 18.456 8.241 1.00 22.17 113 ILE A C 1
ATOM 711 O O . ILE A 1 98 ? 24.304 18.021 9.399 1.00 20.43 113 ILE A O 1
ATOM 716 N N . ILE A 1 99 ? 23.680 17.886 7.230 1.00 24.52 114 ILE A N 1
ATOM 717 C CA . ILE A 1 99 ? 22.758 16.777 7.471 1.00 21.31 114 ILE A CA 1
ATOM 718 C C . ILE A 1 99 ? 23.237 15.428 6.941 1.00 26.30 114 ILE A C 1
ATOM 719 O O . ILE A 1 99 ? 24.061 15.362 6.028 1.00 30.01 114 ILE A O 1
ATOM 724 N N . SER A 1 100 ? 22.737 14.352 7.547 1.00 23.66 115 SER A N 1
ATOM 725 C CA . SER A 1 100 ? 23.063 13.012 7.095 1.00 23.89 115 SER A CA 1
ATOM 726 C C . SER A 1 100 ? 22.304 12.724 5.829 1.00 23.44 115 SER A C 1
ATOM 727 O O . SER A 1 100 ? 21.277 13.350 5.541 1.00 22.34 115 SER A O 1
ATOM 730 N N . LYS A 1 101 ? 22.818 11.757 5.083 1.00 30.35 116 LYS A N 1
ATOM 731 C CA . LYS A 1 101 ? 22.152 11.282 3.888 1.00 29.81 116 LYS A CA 1
ATOM 732 C C . LYS A 1 101 ? 20.709 10.861 4.193 1.00 30.03 116 LYS A C 1
ATOM 733 O O . LYS A 1 101 ? 19.777 11.222 3.478 1.00 32.52 116 LYS A O 1
ATOM 739 N N . LYS A 1 102 ? 20.512 10.142 5.288 1.00 32.08 117 LYS A N 1
ATOM 740 C CA . LYS A 1 102 ? 19.178 9.638 5.588 1.00 27.41 117 LYS A CA 1
ATOM 741 C C . LYS A 1 102 ? 18.169 10.763 5.778 1.00 29.36 117 LYS A C 1
ATOM 742 O O . LYS A 1 102 ? 17.057 10.691 5.251 1.00 32.84 117 LYS A O 1
ATOM 756 N N . ALA A 1 104 ? 18.406 13.821 4.679 1.00 19.34 119 ALA A N 1
ATOM 757 C CA . ALA A 1 104 ? 18.198 14.484 3.389 1.00 23.20 119 ALA A CA 1
ATOM 758 C C . ALA A 1 104 ? 17.179 13.707 2.572 1.00 23.82 119 ALA A C 1
ATOM 759 O O . ALA A 1 104 ? 16.279 14.288 1.956 1.00 25.33 119 ALA A O 1
ATOM 761 N N . GLU A 1 105 ? 17.311 12.385 2.572 1.00 29.90 120 GLU A N 1
ATOM 762 C CA . GLU A 1 105 ? 16.393 11.575 1.776 1.00 31.25 120 GLU A CA 1
ATOM 763 C C . GLU A 1 105 ? 14.970 11.676 2.314 1.00 32.84 120 GLU A C 1
ATOM 764 O O . GLU A 1 105 ? 14.015 11.808 1.544 1.00 35.35 120 GLU A O 1
ATOM 770 N N . LYS A 1 106 ? 14.833 11.667 3.636 1.00 34.89 121 LYS A N 1
ATOM 771 C CA . LYS A 1 106 ? 13.515 11.758 4.269 1.00 39.47 121 LYS A CA 1
ATOM 772 C C . LYS A 1 106 ? 12.832 13.096 3.988 1.00 37.23 121 LYS A C 1
ATOM 773 O O . LYS A 1 106 ? 11.645 13.136 3.653 1.00 39.52 121 LYS A O 1
ATOM 779 N N . LEU A 1 107 ? 13.569 14.193 4.111 1.00 28.77 122 LEU A N 1
ATOM 780 C CA . LEU A 1 107 ? 12.966 15.501 3.885 1.00 32.36 122 LEU A CA 1
ATOM 781 C C . LEU A 1 107 ? 12.948 15.922 2.414 1.00 35.81 122 LEU A C 1
ATOM 782 O O . LEU A 1 107 ? 12.036 16.629 1.995 1.00 37.07 122 LEU A O 1
ATOM 787 N N . PHE A 1 108 ? 13.926 15.494 1.617 1.00 33.10 123 PHE A N 1
ATOM 788 C CA . PHE A 1 108 ? 14.017 16.029 0.259 1.00 35.35 123 PHE A CA 1
ATOM 789 C C . PHE A 1 108 ? 13.926 14.977 -0.863 1.00 38.99 123 PHE A C 1
ATOM 790 O O . PHE A 1 108 ? 13.792 15.329 -2.046 1.00 38.75 123 PHE A O 1
ATOM 798 N N . GLY A 1 109 ? 14.002 13.699 -0.505 1.00 43.65 124 GLY A N 1
ATOM 799 C CA . GLY A 1 109 ? 14.030 12.651 -1.509 1.00 46.94 124 GLY A CA 1
ATOM 800 C C . GLY A 1 109 ? 15.307 12.700 -2.326 1.00 44.73 124 GLY A C 1
ATOM 801 O O . GLY A 1 109 ? 16.403 12.517 -1.795 1.00 42.83 124 GLY A O 1
ATOM 802 N N . LYS A 1 110 ? 15.164 12.958 -3.619 1.00 44.84 125 LYS A N 1
ATOM 803 C CA . LYS A 1 110 ? 16.312 13.072 -4.516 1.00 46.04 125 LYS A CA 1
ATOM 804 C C . LYS A 1 110 ? 16.617 14.527 -4.837 1.00 44.18 125 LYS A C 1
ATOM 805 O O . LYS A 1 110 ? 17.577 14.825 -5.553 1.00 48.24 125 LYS A O 1
ATOM 811 N N . THR A 1 111 ? 15.789 15.430 -4.327 1.00 40.60 126 THR A N 1
ATOM 812 C CA . THR A 1 111 ? 16.024 16.854 -4.512 1.00 40.02 126 THR A CA 1
ATOM 813 C C . THR A 1 111 ? 17.200 17.297 -3.660 1.00 40.00 126 THR A C 1
ATOM 814 O O . THR A 1 111 ? 17.363 16.851 -2.513 1.00 35.35 126 THR A O 1
ATOM 818 N N . SER A 1 112 ? 18.028 18.162 -4.236 1.00 35.58 127 SER A N 1
ATOM 819 C CA . SER A 1 112 ? 19.152 18.733 -3.518 1.00 36.44 127 SER A CA 1
ATOM 820 C C . SER A 1 112 ? 18.680 19.568 -2.344 1.00 33.10 127 SER A C 1
ATOM 821 O O . SER A 1 112 ? 17.858 20.467 -2.513 1.00 34.88 127 SER A O 1
ATOM 824 N N . PRO A 1 113 ? 19.184 19.254 -1.146 1.00 28.46 128 PRO A N 1
ATOM 825 C CA . PRO A 1 113 ? 18.867 20.002 0.080 1.00 23.67 128 PRO A CA 1
ATOM 826 C C . PRO A 1 113 ? 19.659 21.305 0.241 1.00 25.58 128 PRO A C 1
ATOM 827 O O . PRO A 1 113 ? 19.302 22.148 1.075 1.00 24.28 128 PRO A O 1
ATOM 831 N N . LEU A 1 114 ? 20.708 21.473 -0.555 1.00 19.72 129 LEU A N 1
ATOM 832 C CA . LEU A 1 114 ? 21.644 22.573 -0.357 1.00 19.45 129 LEU A CA 1
ATOM 833 C C . LEU A 1 114 ? 20.972 23.924 -0.608 1.00 20.65 129 LEU A C 1
ATOM 834 O O . LEU A 1 114 ? 20.318 24.136 -1.612 1.00 25.49 129 LEU A O 1
ATOM 839 N N . GLY A 1 115 ? 21.079 24.815 0.356 1.00 22.82 130 GLY A N 1
ATOM 840 C CA . GLY A 1 115 ? 20.449 26.102 0.219 1.00 25.91 130 GLY A CA 1
ATOM 841 C C . GLY A 1 115 ? 19.038 26.174 0.759 1.00 28.15 130 GLY A C 1
ATOM 842 O O . GLY A 1 115 ? 18.520 27.265 0.940 1.00 30.06 130 GLY A O 1
ATOM 843 N N . LYS A 1 116 ? 18.412 25.028 1.014 1.00 29.74 131 LYS A N 1
ATOM 844 C CA . LYS A 1 116 ? 17.038 25.019 1.511 1.00 33.03 131 LYS A CA 1
ATOM 845 C C . LYS A 1 116 ? 16.995 25.220 3.043 1.00 33.95 131 LYS A C 1
ATOM 846 O O . LYS A 1 116 ? 17.949 24.877 3.763 1.00 30.83 131 LYS A O 1
ATOM 852 N N . ILE A 1 117 ? 15.884 25.768 3.531 1.00 23.91 132 ILE A N 1
ATOM 853 C CA . ILE A 1 117 ? 15.674 25.946 4.962 1.00 27.59 132 ILE A CA 1
ATOM 854 C C . ILE A 1 117 ? 14.886 24.812 5.562 1.00 25.17 132 ILE A C 1
ATOM 855 O O . ILE A 1 117 ? 13.743 24.599 5.188 1.00 25.56 132 ILE A O 1
ATOM 860 N N . VAL A 1 118 ? 15.496 24.121 6.519 1.00 24.94 133 VAL A N 1
ATOM 861 C CA . VAL A 1 118 ? 14.813 23.126 7.335 1.00 23.55 133 VAL A CA 1
ATOM 862 C C . VAL A 1 118 ? 14.443 23.732 8.683 1.00 28.47 133 VAL A C 1
ATOM 863 O O . VAL A 1 118 ? 15.204 24.531 9.225 1.00 26.63 133 VAL A O 1
ATOM 867 N N . TRP A 1 119 ? 13.290 23.356 9.231 1.00 22.78 134 TRP A N 1
ATOM 868 C CA . TRP A 1 119 ? 12.873 23.913 10.507 1.00 24.22 134 TRP A CA 1
ATOM 869 C C . TRP A 1 119 ? 13.050 22.847 11.583 1.00 26.38 134 TRP A C 1
ATOM 870 O O . TRP A 1 119 ? 12.322 21.854 11.611 1.00 25.02 134 TRP A O 1
ATOM 881 N N . ALA A 1 120 ? 14.048 23.038 12.442 1.00 22.41 135 ALA A N 1
ATOM 882 C CA . ALA A 1 120 ? 14.288 22.099 13.533 1.00 24.82 135 ALA A CA 1
ATOM 883 C C . ALA A 1 120 ? 13.742 22.674 14.837 1.00 23.65 135 ALA A C 1
ATOM 884 O O . ALA A 1 120 ? 14.138 23.753 15.242 1.00 25.86 135 ALA A O 1
ATOM 886 N N . GLY A 1 121 ? 12.821 21.961 15.478 1.00 24.54 136 GLY A N 1
ATOM 887 C CA . GLY A 1 121 ? 12.190 22.457 16.689 1.00 24.16 136 GLY A CA 1
ATOM 888 C C . GLY A 1 121 ? 11.654 23.875 16.578 1.00 26.38 136 GLY A C 1
ATOM 889 O O . GLY A 1 121 ? 11.671 24.615 17.552 1.00 26.25 136 GLY A O 1
ATOM 890 N N . GLY A 1 122 ? 11.194 24.266 15.387 1.00 29.49 137 GLY A N 1
ATOM 891 C CA . GLY A 1 122 ? 10.658 25.604 15.160 1.00 26.15 137 GLY A CA 1
ATOM 892 C C . GLY A 1 122 ? 11.690 26.641 14.771 1.00 28.27 137 GLY A C 1
ATOM 893 O O . GLY A 1 122 ? 11.383 27.828 14.585 1.00 30.96 137 GLY A O 1
ATOM 894 N N . GLN A 1 123 ? 12.932 26.204 14.637 1.00 25.51 138 GLN A N 1
ATOM 895 C CA . GLN A 1 123 ? 14.005 27.108 14.255 1.00 22.27 138 GLN A CA 1
ATOM 896 C C . GLN A 1 123 ? 14.503 26.832 12.834 1.00 22.01 138 GLN A C 1
ATOM 897 O O . GLN A 1 123 ? 14.704 25.678 12.448 1.00 24.12 138 GLN A O 1
ATOM 903 N N . PRO A 1 124 ? 14.703 27.899 12.041 1.00 23.66 139 PRO A N 1
ATOM 904 C CA . PRO A 1 124 ? 15.152 27.696 10.661 1.00 23.56 139 PRO A CA 1
ATOM 905 C C . PRO A 1 124 ? 16.654 27.473 10.560 1.00 21.73 139 PRO A C 1
ATOM 906 O O . PRO A 1 124 ? 17.441 28.124 11.257 1.00 19.73 139 PRO A O 1
ATOM 910 N N . VAL A 1 125 ? 17.040 26.549 9.688 1.00 18.11 140 VAL A N 1
ATOM 911 C CA . VAL A 1 125 ? 18.450 26.216 9.472 1.00 23.70 140 VAL A CA 1
ATOM 912 C C . VAL A 1 125 ? 18.694 25.954 7.989 1.00 19.40 140 VAL A C 1
ATOM 913 O O . VAL A 1 125 ? 18.015 25.116 7.394 1.00 17.54 140 VAL A O 1
ATOM 917 N N . GLU A 1 126 ? 19.649 26.675 7.400 1.00 23.81 141 GLU A N 1
ATOM 918 C CA . GLU A 1 126 ? 20.037 26.457 6.008 1.00 21.05 141 GLU A CA 1
ATOM 919 C C . GLU A 1 126 ? 20.966 25.246 5.906 1.00 21.00 141 GLU A C 1
ATOM 920 O O . GLU A 1 126 ? 22.022 25.168 6.567 1.00 21.51 141 GLU A O 1
ATOM 926 N N . VAL A 1 127 ? 20.575 24.302 5.070 1.00 21.92 142 VAL A N 1
ATOM 927 C CA . VAL A 1 127 ? 21.394 23.124 4.863 1.00 22.10 142 VAL A CA 1
ATOM 928 C C . VAL A 1 127 ? 22.575 23.535 3.992 1.00 20.80 142 VAL A C 1
ATOM 929 O O . VAL A 1 127 ? 22.379 23.983 2.858 1.00 22.41 142 VAL A O 1
ATOM 933 N N . ILE A 1 128 ? 23.791 23.420 4.526 1.00 20.04 143 ILE A N 1
ATOM 934 C CA . ILE A 1 128 ? 24.983 23.798 3.757 1.00 23.12 143 ILE A CA 1
ATOM 935 C C . ILE A 1 128 ? 25.838 22.604 3.370 1.00 21.44 143 ILE A C 1
ATOM 936 O O . ILE A 1 128 ? 26.775 22.751 2.592 1.00 22.47 143 ILE A O 1
ATOM 941 N N . GLY A 1 129 ? 25.528 21.433 3.918 1.00 16.46 144 GLY A N 1
ATOM 942 C CA . GLY A 1 129 ? 26.258 20.228 3.565 1.00 17.32 144 GLY A CA 1
ATOM 943 C C . GLY A 1 129 ? 25.442 18.968 3.764 1.00 19.14 144 GLY A C 1
ATOM 944 O O . GLY A 1 129 ? 24.611 18.922 4.667 1.00 17.45 144 GLY A O 1
ATOM 945 N N . VAL A 1 130 ? 25.668 17.949 2.928 1.00 23.02 145 VAL A N 1
ATOM 946 C CA . VAL A 1 130 ? 25.171 16.590 3.225 1.00 19.40 145 VAL A CA 1
ATOM 947 C C . VAL A 1 130 ? 26.349 15.667 3.485 1.00 23.12 145 VAL A C 1
ATOM 948 O O . VAL A 1 130 ? 27.308 15.679 2.720 1.00 29.41 145 VAL A O 1
ATOM 952 N N . LEU A 1 131 ? 26.299 14.891 4.573 1.00 26.36 146 LEU A N 1
ATOM 953 C CA . LEU A 1 131 ? 27.396 13.968 4.917 1.00 29.61 146 LEU A CA 1
ATOM 954 C C . LEU A 1 131 ? 27.545 12.735 4.005 1.00 30.77 146 LEU A C 1
ATOM 955 O O . LEU A 1 131 ? 26.571 12.258 3.418 1.00 28.75 146 LEU A O 1
ATOM 960 N N . LYS A 1 132 ? 28.775 12.221 3.927 1.00 41.81 147 LYS A N 1
ATOM 961 C CA . LYS A 1 132 ? 29.096 10.969 3.229 1.00 43.17 147 LYS A CA 1
ATOM 962 C C . LYS A 1 132 ? 28.498 9.787 3.993 1.00 45.90 147 LYS A C 1
ATOM 963 O O . LYS A 1 132 ? 28.544 9.755 5.216 1.00 46.77 147 LYS A O 1
ATOM 969 N N . GLU A 1 133 ? 27.950 8.822 3.265 1.00 53.46 148 GLU A N 1
ATOM 970 C CA . GLU A 1 133 ? 27.357 7.644 3.886 1.00 52.29 148 GLU A CA 1
ATOM 971 C C . GLU A 1 133 ? 28.377 6.517 4.002 1.00 48.14 148 GLU A C 1
ATOM 972 O O . GLU A 1 133 ? 29.347 6.617 4.752 1.00 46.42 148 GLU A O 1
ATOM 978 N N . GLY A 1 141 ? 23.007 4.353 10.557 1.00 63.04 156 GLY A N 1
ATOM 979 C CA . GLY A 1 141 ? 22.051 5.062 9.737 1.00 65.97 156 GLY A CA 1
ATOM 980 C C . GLY A 1 141 ? 21.091 5.906 10.544 1.00 66.26 156 GLY A C 1
ATOM 981 O O . GLY A 1 141 ? 20.220 5.395 11.217 1.00 72.10 156 GLY A O 1
ATOM 982 N N . LEU A 1 142 ? 21.228 7.214 10.454 1.00 57.81 157 LEU A N 1
ATOM 983 C CA . LEU A 1 142 ? 20.466 8.082 11.310 1.00 51.25 157 LEU A CA 1
ATOM 984 C C . LEU A 1 142 ? 20.077 9.430 10.697 1.00 45.33 157 LEU A C 1
ATOM 985 O O . LEU A 1 142 ? 20.777 9.920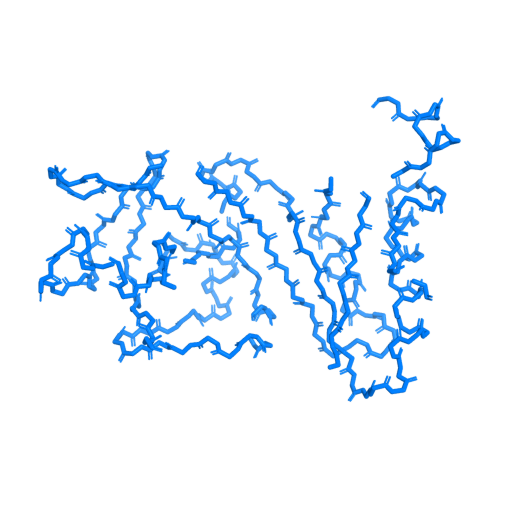 9.882 1.00 44.03 157 LEU A O 1
ATOM 990 N N . SER A 1 143 ? 18.952 9.979 11.116 1.00 29.51 158 SER A N 1
ATOM 991 C CA . SER A 1 143 ? 18.553 11.332 10.776 1.00 29.12 158 SER A CA 1
ATOM 992 C C . SER A 1 143 ? 19.139 12.280 11.807 1.00 30.96 158 SER A C 1
ATOM 993 O O . SER A 1 143 ? 18.659 12.379 12.932 1.00 28.53 158 SER A O 1
ATOM 996 N N . GLU A 1 144 ? 20.202 12.967 11.433 1.00 29.37 159 GLU A N 1
ATOM 997 C CA . GLU A 1 144 ? 20.803 13.886 12.373 1.00 29.31 159 GLU A CA 1
ATOM 998 C C . GLU A 1 144 ? 21.432 15.047 11.635 1.00 29.10 159 GLU A C 1
ATOM 999 O O . GLU A 1 144 ? 21.971 14.876 10.536 1.00 25.10 159 GLU A O 1
ATOM 1013 N N . TYR A 1 146 ? 24.045 18.517 12.106 1.00 16.06 161 TYR A N 1
ATOM 1014 C CA . TYR A 1 146 ? 25.035 19.206 12.915 1.00 15.75 161 TYR A CA 1
ATOM 1015 C C . TYR A 1 146 ? 24.935 20.707 12.667 1.00 20.22 161 TYR A C 1
ATOM 1016 O O . TYR A 1 146 ? 24.783 21.159 11.523 1.00 20.55 161 TYR A O 1
ATOM 1025 N N . VAL A 1 147 ? 25.000 21.460 13.756 1.00 20.74 162 VAL A N 1
ATOM 1026 C CA . VAL A 1 147 ? 24.961 22.902 13.712 1.00 22.08 162 VAL A CA 1
ATOM 1027 C C . VAL A 1 147 ? 26.010 23.426 14.683 1.00 25.15 162 VAL A C 1
ATOM 1028 O O . VAL A 1 147 ? 26.379 22.733 15.640 1.00 23.59 162 VAL A O 1
ATOM 1032 N N . PRO A 1 148 ? 26.515 24.643 14.427 1.00 24.00 163 PRO A N 1
ATOM 1033 C CA . PRO A 1 148 ? 27.430 25.246 15.398 1.00 22.40 163 PRO A CA 1
ATOM 1034 C C . PRO A 1 148 ? 26.760 25.320 16.765 1.00 23.21 163 PRO A C 1
ATOM 1035 O O . PRO A 1 148 ? 25.585 25.677 16.853 1.00 18.86 163 PRO A O 1
ATOM 1039 N N . PHE A 1 149 ? 27.488 24.923 17.798 1.00 19.65 164 PHE A N 1
ATOM 1040 C CA . PHE A 1 149 ? 26.981 25.011 19.151 1.00 23.27 164 PHE A CA 1
ATOM 1041 C C . PHE A 1 149 ? 26.432 26.414 19.464 1.00 22.37 164 PHE A C 1
ATOM 1042 O O . PHE A 1 149 ? 25.347 26.550 20.023 1.00 23.93 164 PHE A O 1
ATOM 1050 N N . ASN A 1 150 ? 27.168 27.454 19.088 1.00 22.33 165 ASN A N 1
ATOM 1051 C CA . ASN A 1 150 ? 26.701 28.829 19.345 1.00 27.89 165 ASN A CA 1
ATOM 1052 C C . ASN A 1 150 ? 25.322 29.163 18.775 1.00 30.73 165 ASN A C 1
ATOM 1053 O O . ASN A 1 150 ? 24.665 30.108 19.224 1.00 28.57 165 ASN A O 1
ATOM 1066 N N . LEU A 1 152 ? 22.851 27.104 19.032 1.00 31.10 167 LEU A N 1
ATOM 1067 C CA . LEU A 1 152 ? 21.904 26.550 20.012 1.00 32.75 167 LEU A CA 1
ATOM 1068 C C . LEU A 1 152 ? 21.571 27.554 21.090 1.00 37.03 167 LEU A C 1
ATOM 1069 O O . LEU A 1 152 ? 20.438 27.584 21.577 1.00 38.17 167 LEU A O 1
ATOM 1074 N N . LYS A 1 153 ? 22.558 28.373 21.453 1.00 42.90 168 LYS A N 1
ATOM 1075 C CA . LYS A 1 153 ? 22.402 29.362 22.516 1.00 42.00 168 LYS A CA 1
ATOM 1076 C C . LYS A 1 153 ? 21.260 30.308 22.259 1.00 41.88 168 LYS A C 1
ATOM 1077 O O . LYS A 1 153 ? 20.402 30.512 23.098 1.00 45.38 168 LYS A O 1
ATOM 1083 N N . THR A 1 154 ? 21.267 30.877 21.071 1.00 48.46 169 THR A N 1
ATOM 1084 C CA . THR A 1 154 ? 20.304 31.881 20.686 1.00 50.37 169 THR A CA 1
ATOM 1085 C C . THR A 1 154 ? 18.982 31.260 20.228 1.00 46.16 169 THR A C 1
ATOM 1086 O O . THR A 1 154 ? 17.911 31.788 20.497 1.00 48.52 169 THR A O 1
ATOM 1090 N N . SER A 1 155 ? 19.058 30.124 19.548 1.00 34.39 170 SER A N 1
ATOM 1091 C CA . SER A 1 155 ? 17.864 29.512 18.971 1.00 29.35 170 SER A CA 1
ATOM 1092 C C . SER A 1 155 ? 17.063 28.662 19.961 1.00 32.84 170 SER A C 1
ATOM 1093 O O . SER A 1 155 ? 15.831 28.665 19.937 1.00 34.03 170 SER A O 1
ATOM 1096 N N . PHE A 1 156 ? 17.753 27.936 20.836 1.00 31.57 171 PHE A N 1
ATOM 1097 C CA . PHE A 1 156 ? 17.064 27.045 21.766 1.00 28.33 171 PHE A CA 1
ATOM 1098 C C . PHE A 1 156 ? 17.345 27.379 23.242 1.00 29.05 171 PHE A C 1
ATOM 1099 O O . PHE A 1 156 ? 16.684 26.864 24.127 1.00 34.50 171 PHE A O 1
ATOM 1107 N N . GLY A 1 157 ? 18.305 28.257 23.502 1.00 33.98 172 GLY A N 1
ATOM 1108 C CA . GLY A 1 157 ? 18.586 28.669 24.861 1.00 37.98 172 GLY A CA 1
ATOM 1109 C C . GLY A 1 157 ? 19.465 27.639 25.536 1.00 41.39 172 GLY A C 1
ATOM 1110 O O . GLY A 1 157 ? 19.620 27.621 26.756 1.00 46.76 172 GLY A O 1
ATOM 1111 N N . THR A 1 158 ? 20.038 26.762 24.730 1.00 35.57 173 THR A N 1
ATOM 1112 C CA . T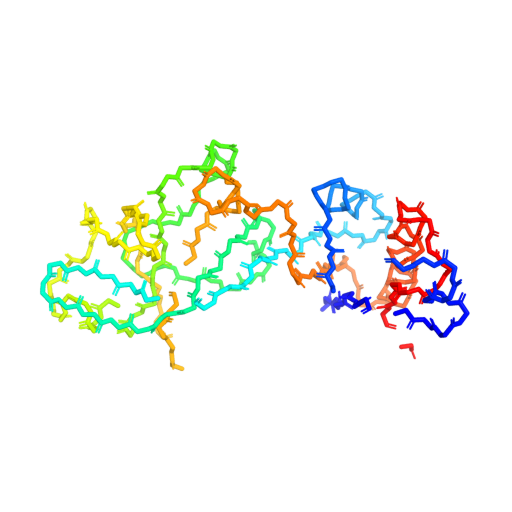HR A 1 158 ? 20.984 25.792 25.226 1.00 33.63 173 THR A CA 1
ATOM 1113 C C . THR A 1 158 ? 22.329 26.438 25.420 1.00 32.12 173 THR A C 1
ATOM 1114 O O . THR A 1 158 ? 22.955 26.847 24.455 1.00 32.42 173 THR A O 1
ATOM 1118 N N . ASN A 1 159 ? 22.794 26.514 26.658 1.00 31.75 174 ASN A N 1
ATOM 1119 C CA . ASN A 1 159 ? 24.077 27.145 26.893 1.00 35.38 174 ASN A CA 1
ATOM 1120 C C . ASN A 1 159 ? 25.198 26.215 27.370 1.00 34.43 174 ASN A C 1
ATOM 1121 O O . ASN A 1 159 ? 26.346 26.646 27.493 1.00 29.98 174 ASN A O 1
ATOM 1126 N N . ASP A 1 160 ? 24.879 24.940 27.597 1.00 29.14 175 ASP A N 1
ATOM 1127 C CA . ASP A 1 160 ? 25.917 23.964 27.949 1.00 29.40 175 ASP A CA 1
ATOM 1128 C C . ASP A 1 160 ? 26.042 22.827 26.945 1.00 30.07 175 ASP A C 1
ATOM 1129 O O . ASP A 1 160 ? 25.110 22.533 26.208 1.00 25.73 175 ASP A O 1
ATOM 1134 N N . TYR A 1 161 ? 27.210 22.186 26.937 1.00 24.68 176 TYR A N 1
ATOM 1135 C CA . TYR A 1 161 ? 27.410 20.941 26.208 1.00 24.75 176 TYR A CA 1
ATOM 1136 C C . TYR A 1 161 ? 26.958 19.733 27.038 1.00 26.76 176 TYR A C 1
ATOM 1137 O O . TYR A 1 161 ? 27.050 19.739 28.273 1.00 27.29 176 TYR A O 1
ATOM 1146 N N . SER A 1 162 ? 26.502 18.695 26.350 1.00 21.72 177 SER A N 1
ATOM 1147 C CA . SER A 1 162 ? 26.033 17.506 27.021 1.00 21.99 177 SER A CA 1
ATOM 1148 C C . SER A 1 162 ? 27.113 16.435 27.044 1.00 25.61 177 SER A C 1
ATOM 1149 O O . SER A 1 162 ? 27.090 15.563 27.897 1.00 25.83 177 SER A O 1
ATOM 1152 N N . ASN A 1 163 ? 28.063 16.522 26.118 1.00 26.06 178 ASN A N 1
ATOM 1153 C CA . ASN A 1 163 ? 29.049 15.471 25.901 1.00 24.90 178 ASN A CA 1
ATOM 1154 C C . ASN A 1 163 ? 30.392 16.055 25.538 1.00 30.79 178 ASN A C 1
ATOM 1155 O O . ASN A 1 163 ? 30.492 16.871 24.619 1.00 32.30 178 ASN A O 1
ATOM 1160 N N . VAL A 1 164 ? 31.429 15.638 26.256 1.00 29.16 179 VAL A N 1
ATOM 1161 C CA . VAL A 1 164 ? 32.768 16.145 26.004 1.00 27.94 179 VAL A CA 1
ATOM 1162 C C . VAL A 1 164 ? 33.815 15.057 26.064 1.00 27.42 179 VAL A C 1
ATOM 1163 O O . VAL A 1 164 ? 33.880 14.277 27.025 1.00 28.14 179 VAL A O 1
ATOM 1167 N N . SER A 1 165 ? 34.657 15.021 25.041 1.00 23.89 180 SER A N 1
ATOM 1168 C CA . SER A 1 165 ? 35.861 14.210 25.100 1.00 20.41 180 SER A CA 1
ATOM 1169 C C . SER A 1 165 ? 37.094 15.066 24.816 1.00 23.52 180 SER A C 1
ATOM 1170 O O . SER A 1 165 ? 36.981 16.131 24.208 1.00 25.18 180 SER A O 1
ATOM 1173 N N . VAL A 1 166 ? 38.265 14.612 25.257 1.00 21.84 181 VAL A N 1
ATOM 1174 C CA . VAL A 1 166 ? 39.513 15.256 24.863 1.00 25.82 181 VAL A CA 1
ATOM 1175 C C . VAL A 1 166 ? 40.379 14.276 24.076 1.00 28.34 181 VAL A C 1
ATOM 1176 O O . VAL A 1 166 ? 40.403 13.082 24.384 1.00 24.65 181 VAL A O 1
ATOM 1180 N N . GLN A 1 167 ? 41.055 14.789 23.045 1.00 24.66 182 GLN A N 1
ATOM 1181 C CA . GLN A 1 167 ? 42.026 14.017 22.288 1.00 26.94 182 GLN A CA 1
ATOM 1182 C C . GLN A 1 167 ? 43.417 14.344 22.773 1.00 29.49 182 GLN A C 1
ATOM 1183 O O . GLN A 1 167 ? 43.800 15.519 22.837 1.00 29.27 182 GLN A O 1
ATOM 1189 N N . THR A 1 168 ? 44.179 13.320 23.140 1.00 26.23 183 THR A N 1
ATOM 1190 C CA . THR A 1 168 ? 45.547 13.574 23.589 1.00 27.50 183 THR A CA 1
ATOM 1191 C C . THR A 1 168 ? 46.511 13.509 22.429 1.00 29.23 183 THR A C 1
ATOM 1192 O O . THR A 1 168 ? 46.1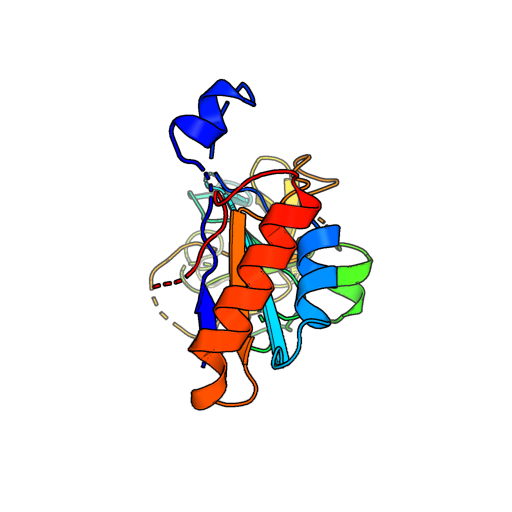68 13.022 21.355 1.00 29.11 183 THR A O 1
ATOM 1196 N N . GLU A 1 169 ? 47.726 13.989 22.663 1.00 46.85 184 GLU A N 1
ATOM 1197 C CA . GLU A 1 169 ? 48.790 13.916 21.671 1.00 48.55 184 GLU A CA 1
ATOM 1198 C C . GLU A 1 169 ? 49.313 12.499 21.538 1.00 48.89 184 GLU A C 1
ATOM 1199 O O . GLU A 1 169 ? 49.670 12.082 20.445 1.00 52.30 184 GLU A O 1
ATOM 1205 N N . SER A 1 170 ? 49.346 11.756 22.641 1.00 33.15 185 SER A N 1
ATOM 1206 C CA . SER A 1 170 ? 49.772 10.348 22.601 1.00 33.30 185 SER A CA 1
ATOM 1207 C C . SER A 1 170 ? 48.996 9.456 23.559 1.00 32.28 185 SER A C 1
ATOM 1208 O O . SER A 1 170 ? 48.435 9.925 24.536 1.00 30.20 185 SER A O 1
ATOM 1211 N N . ALA A 1 171 ? 49.013 8.153 23.301 1.00 39.16 186 ALA A N 1
ATOM 1212 C CA . ALA A 1 171 ? 48.182 7.216 24.058 1.00 39.29 186 ALA A CA 1
ATOM 1213 C C . ALA A 1 171 ? 48.630 7.120 25.501 1.00 37.26 186 ALA A C 1
ATOM 1214 O O . ALA A 1 171 ? 47.826 6.855 26.390 1.00 37.01 186 ALA A O 1
ATOM 1216 N N . ASP A 1 172 ? 49.916 7.347 25.731 1.00 32.81 187 ASP A N 1
ATOM 1217 C CA . ASP A 1 172 ? 50.476 7.194 27.063 1.00 30.52 187 ASP A CA 1
ATOM 1218 C C . ASP A 1 172 ? 50.117 8.369 27.989 1.00 30.60 187 ASP A C 1
ATOM 1219 O O . ASP A 1 172 ? 50.473 8.365 29.165 1.00 27.34 187 ASP A O 1
ATOM 1224 N N . GLN A 1 173 ? 49.399 9.352 27.450 1.00 33.46 188 GLN A N 1
ATOM 1225 C CA . GLN A 1 173 ? 49.003 10.539 28.206 1.00 31.40 188 GLN A CA 1
ATOM 1226 C C . GLN A 1 173 ? 47.589 10.446 28.741 1.00 33.49 188 GLN A C 1
ATOM 1227 O O . GLN A 1 173 ? 47.184 11.239 29.577 1.00 32.13 188 GLN A O 1
ATOM 1233 N N . ILE A 1 174 ? 46.842 9.467 28.249 1.00 29.05 189 ILE A N 1
ATOM 1234 C CA . ILE A 1 174 ? 45.436 9.3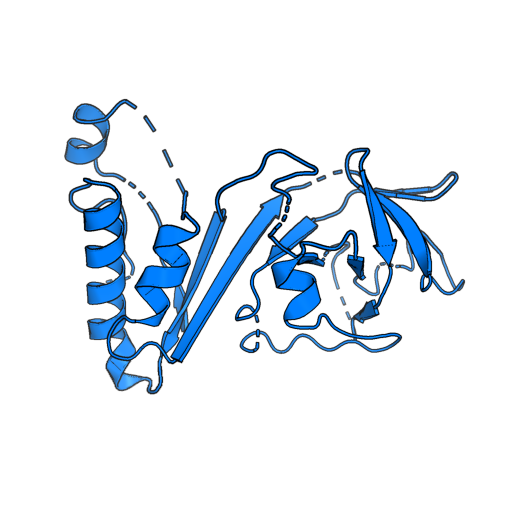49 28.569 1.00 31.70 189 ILE A CA 1
ATOM 1235 C C . ILE A 1 174 ? 45.175 9.323 30.075 1.00 31.34 189 ILE A C 1
ATOM 1236 O O . ILE A 1 174 ? 44.358 10.079 30.575 1.00 33.58 189 ILE A O 1
ATOM 1241 N N . LYS A 1 175 ? 45.882 8.462 30.797 1.00 43.30 190 LYS A N 1
ATOM 1242 C CA . LYS A 1 175 ? 45.631 8.310 32.227 1.00 45.98 190 LYS A CA 1
ATOM 1243 C C . LYS A 1 175 ? 45.816 9.621 32.982 1.00 43.89 190 LYS A C 1
ATOM 1244 O O . LYS A 1 175 ? 44.935 10.015 33.748 1.00 44.04 190 LYS A O 1
ATOM 1250 N N . SER A 1 176 ? 46.936 10.303 32.750 1.00 36.18 191 SER A N 1
ATOM 1251 C CA . SER A 1 176 ? 47.242 11.536 33.477 1.00 33.95 191 SER A CA 1
ATOM 1252 C C . SER A 1 176 ? 46.476 12.749 32.926 1.00 32.78 191 SER A C 1
ATOM 1253 O O . SER A 1 176 ? 45.913 13.541 33.685 1.00 29.83 191 SER A O 1
ATOM 1256 N N . THR A 1 177 ? 46.439 12.903 31.608 1.00 30.13 192 THR A N 1
ATOM 1257 C CA . THR A 1 177 ? 45.645 13.985 31.037 1.00 25.13 192 THR A CA 1
ATOM 1258 C C . THR A 1 177 ? 44.176 13.843 31.437 1.00 27.04 192 THR A C 1
ATOM 1259 O O . THR A 1 177 ? 43.555 14.812 31.868 1.00 29.40 192 THR A O 1
ATOM 1263 N N . GLY A 1 178 ? 43.626 12.642 31.322 1.00 29.58 193 GLY A N 1
ATOM 1264 C CA . GLY A 1 178 ? 42.251 12.399 31.747 1.00 28.31 193 GLY A CA 1
ATOM 1265 C C . GLY A 1 178 ? 41.962 12.842 33.171 1.00 30.59 193 GLY A C 1
ATOM 1266 O O . GLY A 1 178 ? 40.961 13.489 33.442 1.00 28.49 193 GLY A O 1
ATOM 1267 N N . LYS A 1 179 ? 42.862 12.496 34.079 1.00 28.89 194 LYS A N 1
ATOM 1268 C CA . LYS A 1 179 ? 42.734 12.833 35.490 1.00 26.61 194 LYS A CA 1
ATOM 1269 C C . LYS A 1 179 ? 42.775 14.341 35.717 1.00 29.01 194 LYS A C 1
ATOM 1270 O O . LYS A 1 179 ? 41.991 14.907 36.490 1.00 30.29 194 LYS A O 1
ATOM 1276 N N . GLU A 1 180 ? 43.700 14.983 35.020 1.00 33.56 195 GLU A N 1
ATOM 1277 C CA . GLU A 1 180 ? 43.913 16.416 35.140 1.00 35.83 195 GLU A CA 1
ATOM 1278 C C . GLU A 1 180 ? 42.710 17.193 34.611 1.00 36.65 195 GLU A C 1
ATOM 1279 O O . GLU A 1 180 ? 42.264 18.185 35.210 1.00 36.76 195 GLU A O 1
ATOM 1285 N N . ALA A 1 181 ? 42.189 16.721 33.486 1.00 22.28 196 ALA A N 1
ATOM 1286 C CA . ALA A 1 181 ? 41.030 17.309 32.870 1.00 17.12 196 ALA A CA 1
ATOM 1287 C C . ALA A 1 181 ? 39.832 17.192 33.795 1.00 20.94 196 ALA A C 1
ATOM 1288 O O . ALA A 1 181 ? 39.042 18.117 33.894 1.00 21.81 196 ALA A O 1
ATOM 1290 N N . ALA A 1 182 ? 39.696 16.048 34.461 1.00 22.47 197 ALA A N 1
ATOM 1291 C CA . ALA A 1 182 ? 38.582 15.819 35.376 1.00 23.29 197 ALA A CA 1
ATOM 1292 C C . ALA A 1 182 ? 38.673 16.707 36.627 1.00 25.91 197 ALA A C 1
ATOM 1293 O O . ALA A 1 182 ? 37.663 17.227 37.086 1.00 25.04 197 ALA A O 1
ATOM 1295 N N . ARG A 1 183 ? 39.883 16.879 37.165 1.00 26.97 198 ARG A N 1
ATOM 1296 C CA . ARG A 1 183 ? 40.107 17.783 38.296 1.00 29.20 198 ARG A CA 1
ATOM 1297 C C . ARG A 1 183 ? 39.766 19.240 37.927 1.00 29.64 198 ARG A C 1
ATOM 1298 O O . ARG A 1 183 ? 39.142 19.968 38.712 1.00 33.37 198 ARG A O 1
ATOM 1306 N N . LEU A 1 184 ? 40.191 19.658 36.741 1.00 21.35 199 LEU A N 1
ATOM 1307 C CA . LEU A 1 184 ? 39.882 20.983 36.240 1.00 23.57 199 LEU A CA 1
ATOM 1308 C C . LEU A 1 184 ? 38.372 21.187 36.231 1.00 24.00 199 LEU A C 1
ATOM 1309 O O . LEU A 1 184 ? 37.862 22.220 36.686 1.00 25.95 199 LEU A O 1
ATOM 1314 N N . LEU A 1 185 ? 37.655 20.201 35.705 1.00 18.95 200 LEU A N 1
ATOM 1315 C CA . LEU A 1 185 ? 36.211 20.317 35.624 1.00 16.73 200 LEU A CA 1
ATOM 1316 C C . LEU A 1 185 ? 35.621 20.461 37.021 1.00 18.08 200 LEU A C 1
ATOM 1317 O O . LEU A 1 185 ? 34.806 21.360 37.267 1.00 21.52 200 LEU A O 1
ATOM 1322 N N . ASN A 1 186 ? 36.055 19.597 37.939 1.00 22.34 201 ASN A N 1
ATOM 1323 C CA . ASN A 1 186 ? 35.510 19.608 39.294 1.00 23.85 201 ASN A CA 1
ATOM 1324 C C . ASN A 1 186 ? 35.804 20.953 39.949 1.00 26.30 201 ASN A C 1
ATOM 1325 O O . ASN A 1 186 ? 34.971 21.497 40.675 1.00 24.17 201 ASN A O 1
ATOM 1330 N N . ASP A 1 187 ? 36.992 21.486 39.681 1.00 23.76 202 ASP A N 1
ATOM 1331 C CA . ASP A 1 187 ? 37.398 22.758 40.260 1.00 20.41 202 ASP A CA 1
ATOM 1332 C C . ASP A 1 187 ? 36.590 23.948 39.728 1.00 24.12 202 ASP A C 1
ATOM 1333 O O . ASP A 1 187 ? 36.308 24.894 40.4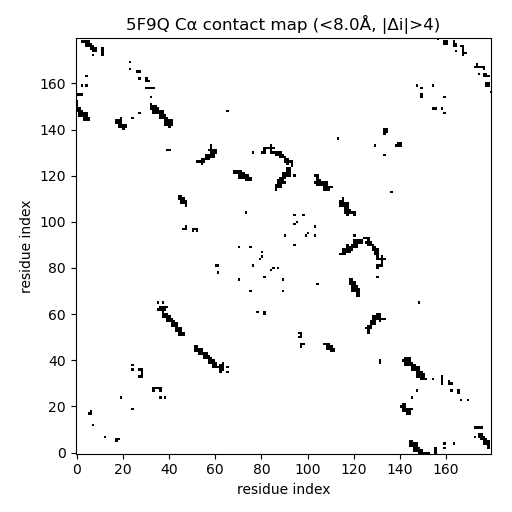86 1.00 25.04 202 ASP A O 1
ATOM 1338 N N . ASN A 1 188 ? 36.241 23.916 38.439 1.00 19.67 203 ASN A N 1
ATOM 1339 C CA . ASN A 1 188 ? 35.395 24.960 37.867 1.00 21.66 203 ASN A CA 1
ATOM 1340 C C . ASN A 1 188 ? 34.001 24.926 38.447 1.00 25.91 203 ASN A C 1
ATOM 1341 O O . ASN A 1 188 ? 33.321 25.945 38.537 1.00 26.86 203 ASN A O 1
ATOM 1346 N N . HIS A 1 189 ? 33.572 23.737 38.828 1.00 25.81 204 HIS A N 1
ATOM 1347 C CA . HIS A 1 189 ? 32.205 23.573 39.245 1.00 29.21 204 HIS A CA 1
ATOM 1348 C C . HIS A 1 189 ? 32.044 23.507 40.752 1.00 29.73 204 HIS A C 1
ATOM 1349 O O . HIS A 1 189 ? 30.922 23.519 41.231 1.00 31.55 204 HIS A O 1
ATOM 1356 N N . GLY A 1 190 ? 33.149 23.454 41.493 1.00 22.85 205 GLY A N 1
ATOM 1357 C CA . GLY A 1 190 ? 33.079 23.401 42.953 1.00 21.76 205 GLY A CA 1
ATOM 1358 C C . GLY A 1 190 ? 32.592 22.050 43.461 1.00 27.48 205 GLY A C 1
ATOM 1359 O O . GLY A 1 190 ? 32.006 21.937 44.542 1.00 24.50 205 GLY A O 1
ATOM 1360 N N . THR A 1 191 ? 32.820 21.008 42.670 1.00 26.60 206 THR A N 1
ATOM 1361 C CA . THR A 1 191 ? 32.386 19.666 43.062 1.00 25.46 206 THR A CA 1
ATOM 1362 C C . THR A 1 191 ? 33.592 18.857 43.471 1.00 23.65 206 THR A C 1
ATOM 1363 O O . THR A 1 191 ? 34.703 19.156 43.037 1.00 24.46 206 THR A O 1
ATOM 1367 N N . LYS A 1 192 ? 33.391 17.848 44.312 1.00 39.73 207 LYS A N 1
ATOM 1368 C CA . LYS A 1 192 ? 34.517 17.038 44.770 1.00 44.63 207 LYS A CA 1
ATOM 1369 C C . LYS A 1 192 ? 34.992 16.023 43.712 1.00 44.10 207 LYS A C 1
ATOM 1370 O O . LYS A 1 192 ? 36.116 16.100 43.227 1.00 52.10 207 LYS A O 1
ATOM 1376 N N . GLU A 1 193 ? 34.161 15.069 43.344 1.00 35.34 208 GLU A N 1
ATOM 1377 C CA . GLU A 1 193 ? 34.607 14.116 42.338 1.00 42.67 208 GLU A CA 1
ATOM 1378 C C . GLU A 1 193 ? 33.499 13.734 41.398 1.00 40.84 208 GLU A C 1
ATOM 1379 O O . GLU A 1 193 ? 33.438 12.605 40.924 1.00 44.99 208 GLU A O 1
ATOM 1385 N N . ALA A 1 194 ? 32.617 14.685 41.135 1.00 24.49 209 ALA A N 1
ATOM 1386 C CA . ALA A 1 194 ? 31.538 14.478 40.204 1.00 29.45 209 ALA A CA 1
ATOM 1387 C C . ALA A 1 194 ? 32.057 14.156 38.802 1.00 31.81 209 ALA A C 1
ATOM 1388 O O . ALA A 1 194 ? 31.628 13.185 38.174 1.00 29.45 209 ALA A O 1
ATOM 1390 N N . TYR A 1 195 ? 32.972 14.984 38.308 1.00 29.21 210 TYR A N 1
ATOM 1391 C CA . TYR A 1 195 ? 33.519 14.767 36.981 1.00 25.52 210 TYR A CA 1
ATOM 1392 C C . TYR A 1 195 ? 34.611 13.737 37.078 1.00 26.36 210 TYR A C 1
ATOM 1393 O O . TYR A 1 195 ? 35.481 13.822 37.948 1.00 25.18 210 TYR A O 1
ATOM 1402 N N . GLN A 1 196 ? 34.588 12.778 36.164 1.00 26.90 211 GLN A N 1
ATOM 1403 C CA . GLN A 1 196 ? 35.622 11.776 36.157 1.00 27.60 211 GLN A CA 1
ATOM 1404 C C . GLN A 1 196 ? 35.783 11.125 34.796 1.00 26.41 211 GLN A C 1
ATOM 1405 O O . GLN A 1 196 ? 34.881 11.148 33.962 1.00 24.05 211 GLN A O 1
ATOM 1411 N N . VAL A 1 197 ? 36.958 10.575 34.554 1.00 25.29 212 VAL A N 1
ATOM 1412 C CA . VAL A 1 197 ? 37.090 9.641 33.449 1.00 30.18 212 VAL A CA 1
ATOM 1413 C C . VAL A 1 197 ? 37.027 8.214 34.002 1.00 31.01 212 VAL A C 1
ATOM 1414 O O . VAL A 1 197 ? 37.069 7.999 35.227 1.00 30.00 212 VAL A O 1
ATOM 1426 N N . ASN A 1 199 ? 38.398 4.933 35.214 1.00 55.58 214 ASN A N 1
ATOM 1427 C CA . ASN A 1 199 ? 39.577 4.844 36.064 1.00 66.20 214 ASN A CA 1
ATOM 1428 C C . ASN A 1 199 ? 40.651 3.916 35.513 1.00 69.66 214 ASN A C 1
ATOM 1429 O O . ASN A 1 199 ? 40.716 2.744 35.879 1.00 73.19 214 ASN A O 1
#

Sequence (180 aa):
NTIELFYPSDEELTANPASFTEEDINGLKGVDGVKQVVASAVKSTARYHEEDTDITLNGINSGYDVKKLDVQDGRTFTDNDFLSGKRAGIISKKAEKLFGKTSPLGKIVWAGGQPVEVIGVLKEGLSEYVPFNLKTSFGTNDYSNVSVQTESADQIKSTGKEAARLLNDNHGTKEAYQVN

Solvent-accessible surface area: 9983 Å² total

Radius of gyration: 17.94 Å; Cα contacts (8 Å, |Δi|>4): 377; chains: 1; bounding box: 46×29×54 Å